Protein AF-A0A1B8YFR5-F1 (afdb_monomer_lite)

Structure (mmCIF, N/CA/C/O backbone):
data_AF-A0A1B8YFR5-F1
#
_entry.id   AF-A0A1B8YFR5-F1
#
loop_
_atom_site.group_PDB
_atom_site.id
_atom_site.type_symbol
_atom_site.label_atom_id
_atom_site.label_alt_id
_atom_site.label_comp_id
_atom_site.label_asym_id
_atom_site.label_entity_id
_atom_site.label_seq_id
_atom_site.pdbx_PDB_ins_code
_atom_site.Cartn_x
_atom_site.Cartn_y
_atom_site.Cartn_z
_atom_site.occupancy
_atom_site.B_iso_or_equiv
_atom_site.auth_seq_id
_atom_site.auth_comp_id
_atom_site.auth_asym_id
_atom_site.auth_atom_id
_atom_site.pdbx_PDB_model_num
ATOM 1 N N . MET A 1 1 ? -17.684 10.356 -17.862 1.00 58.19 1 MET A N 1
ATOM 2 C CA . MET A 1 1 ? -16.519 10.068 -17.006 1.00 58.19 1 MET A CA 1
ATOM 3 C C . MET A 1 1 ? -15.319 10.701 -17.670 1.00 58.19 1 MET A C 1
ATOM 5 O O . MET A 1 1 ? -15.170 10.519 -18.874 1.00 58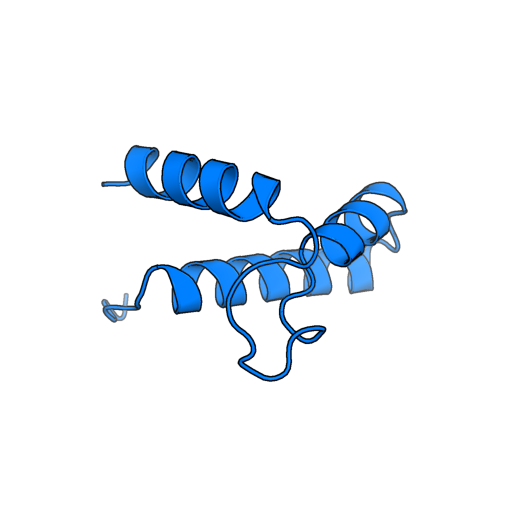.19 1 MET A O 1
ATOM 9 N N . ASP A 1 2 ? -14.528 11.469 -16.928 1.00 81.44 2 ASP A N 1
ATOM 10 C CA . ASP A 1 2 ? -13.272 12.004 -17.449 1.00 81.44 2 ASP A CA 1
ATOM 11 C C . ASP A 1 2 ? -12.282 10.852 -17.610 1.00 81.44 2 ASP A C 1
ATOM 13 O O . ASP A 1 2 ? -11.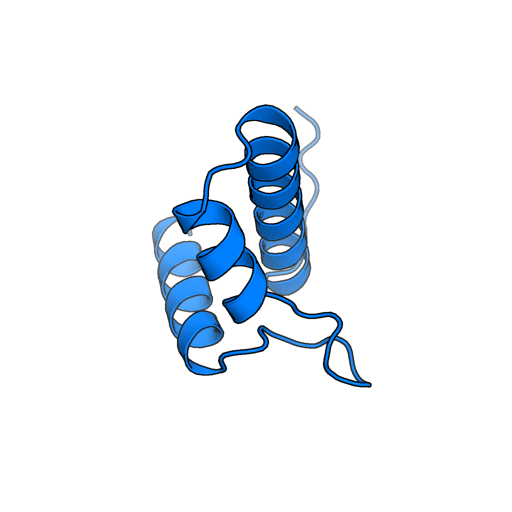900 10.213 -16.632 1.00 81.44 2 ASP A O 1
ATOM 17 N N . ASN A 1 3 ? -11.901 10.549 -18.851 1.00 83.00 3 ASN A N 1
ATOM 18 C CA . ASN A 1 3 ? -10.944 9.487 -19.134 1.00 83.00 3 ASN A CA 1
ATOM 19 C C . ASN A 1 3 ? -9.533 10.081 -19.152 1.00 83.00 3 ASN A C 1
ATOM 21 O O . ASN A 1 3 ? -9.053 10.548 -20.187 1.00 83.00 3 ASN A O 1
ATOM 25 N N . LYS A 1 4 ? -8.903 10.139 -17.977 1.00 88.62 4 LYS A N 1
ATOM 26 C CA . LYS A 1 4 ? -7.555 10.682 -17.805 1.00 88.62 4 LYS A CA 1
ATOM 27 C C . LYS A 1 4 ?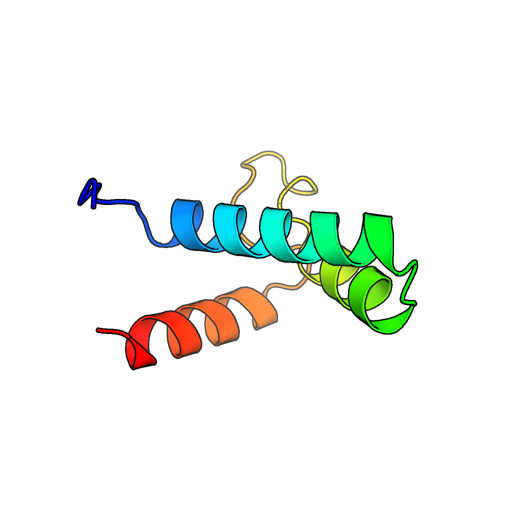 -6.550 9.537 -17.723 1.00 88.62 4 LYS A C 1
ATOM 29 O O . LYS A 1 4 ? -6.679 8.662 -16.875 1.00 88.62 4 LYS A O 1
ATOM 34 N N . MET A 1 5 ? -5.542 9.563 -18.591 1.00 91.69 5 MET A N 1
ATOM 35 C CA . MET A 1 5 ? -4.436 8.607 -18.535 1.00 91.69 5 MET A CA 1
ATOM 36 C C . MET A 1 5 ? -3.509 8.973 -17.375 1.00 91.69 5 MET A C 1
ATOM 38 O O . MET A 1 5 ? -3.079 10.123 -17.268 1.00 91.69 5 MET A O 1
ATOM 42 N N . ILE A 1 6 ? -3.206 7.993 -16.530 1.00 93.88 6 ILE A N 1
ATOM 43 C CA . ILE A 1 6 ? -2.270 8.112 -15.410 1.00 93.88 6 ILE A CA 1
ATOM 44 C C . ILE A 1 6 ? -1.183 7.044 -15.533 1.00 93.88 6 ILE A C 1
ATOM 46 O O . ILE A 1 6 ? -1.392 6.004 -16.160 1.00 93.88 6 ILE A O 1
ATOM 50 N N . THR A 1 7 ? -0.010 7.303 -14.962 1.00 94.19 7 THR A N 1
ATOM 51 C CA . THR A 1 7 ? 1.070 6.309 -14.892 1.00 94.19 7 THR A CA 1
ATOM 52 C C . THR A 1 7 ? 0.756 5.228 -13.853 1.00 94.19 7 THR A C 1
ATOM 54 O O . THR A 1 7 ? -0.075 5.422 -12.966 1.00 94.19 7 THR A O 1
ATOM 57 N N . ILE A 1 8 ? 1.459 4.092 -13.923 1.00 94.38 8 ILE A N 1
ATOM 58 C CA . ILE A 1 8 ? 1.365 3.008 -12.925 1.00 94.38 8 ILE A CA 1
ATOM 59 C C . ILE A 1 8 ? 1.650 3.527 -11.508 1.00 94.38 8 ILE A C 1
ATOM 61 O O . ILE A 1 8 ? 0.984 3.134 -10.554 1.00 94.38 8 ILE A O 1
ATOM 65 N N . GLU A 1 9 ? 2.609 4.440 -11.377 1.00 93.50 9 GLU A N 1
ATOM 66 C CA . GLU A 1 9 ? 2.965 5.085 -10.113 1.00 93.50 9 GLU A CA 1
ATOM 67 C C . GLU A 1 9 ? 1.866 6.035 -9.617 1.00 93.50 9 GLU A C 1
ATOM 69 O O . GLU A 1 9 ? 1.528 6.044 -8.438 1.00 93.50 9 GLU A O 1
ATOM 74 N N . GLN A 1 10 ? 1.249 6.813 -10.508 1.00 94.31 10 GLN A N 1
ATOM 75 C CA . GLN A 1 10 ? 0.114 7.660 -10.135 1.00 94.31 10 GLN A CA 1
ATOM 76 C C . GLN A 1 10 ? -1.092 6.825 -9.697 1.00 94.31 10 GLN A C 1
ATOM 78 O O . GLN A 1 10 ? -1.779 7.200 -8.751 1.00 94.31 10 GLN A O 1
ATOM 83 N N . ALA A 1 11 ? -1.331 5.686 -10.349 1.00 94.69 11 ALA A N 1
ATOM 84 C CA . ALA A 1 11 ? -2.362 4.741 -9.940 1.00 94.69 11 ALA A CA 1
ATOM 85 C C . ALA A 1 11 ? -2.048 4.121 -8.565 1.00 94.69 11 ALA A C 1
ATOM 87 O O . ALA A 1 11 ? -2.952 3.992 -7.742 1.00 94.69 11 ALA A O 1
ATOM 88 N N . TYR A 1 12 ? -0.774 3.821 -8.285 1.00 95.19 12 TYR A N 1
ATOM 89 C CA . TYR A 1 12 ? -0.325 3.361 -6.968 1.00 95.19 12 TYR A CA 1
ATOM 90 C C . TYR A 1 12 ? -0.619 4.404 -5.886 1.00 95.19 12 TYR A C 1
ATOM 92 O O . TYR A 1 12 ? -1.268 4.101 -4.889 1.00 95.19 12 TYR A O 1
ATOM 100 N N . LYS A 1 13 ? -0.215 5.659 -6.121 1.00 95.00 13 LYS A N 1
ATOM 101 C CA . LYS A 1 13 ? -0.462 6.785 -5.208 1.00 95.00 13 LYS A CA 1
ATOM 102 C C . LYS A 1 13 ? -1.957 7.017 -4.986 1.00 95.00 13 LYS A C 1
ATOM 104 O O . LYS A 1 13 ? -2.381 7.234 -3.858 1.00 95.00 13 LYS A O 1
ATOM 109 N N . ALA A 1 14 ? -2.773 6.919 -6.036 1.00 95.81 14 ALA A N 1
ATOM 110 C CA . ALA A 1 14 ? -4.226 7.029 -5.915 1.00 95.81 14 ALA A CA 1
ATOM 111 C C . ALA A 1 14 ? -4.818 5.927 -5.019 1.00 95.81 14 ALA A C 1
ATOM 113 O O . ALA A 1 14 ? -5.677 6.209 -4.187 1.00 95.81 14 ALA A O 1
ATOM 114 N N . MET A 1 15 ? -4.342 4.689 -5.163 1.00 96.06 15 MET A N 1
ATOM 115 C CA . MET A 1 15 ? -4.760 3.567 -4.324 1.00 96.06 15 MET A CA 1
ATOM 116 C C . MET A 1 15 ? -4.283 3.722 -2.871 1.00 96.06 15 MET A C 1
ATOM 118 O O . MET A 1 15 ? -5.072 3.477 -1.961 1.00 96.06 15 MET A O 1
ATOM 122 N N . PHE A 1 16 ? -3.061 4.214 -2.643 1.00 96.81 16 PHE A N 1
ATOM 123 C CA . PHE A 1 16 ? -2.570 4.554 -1.304 1.00 96.81 16 PHE A CA 1
ATOM 124 C C . PHE A 1 16 ? -3.494 5.567 -0.614 1.00 96.81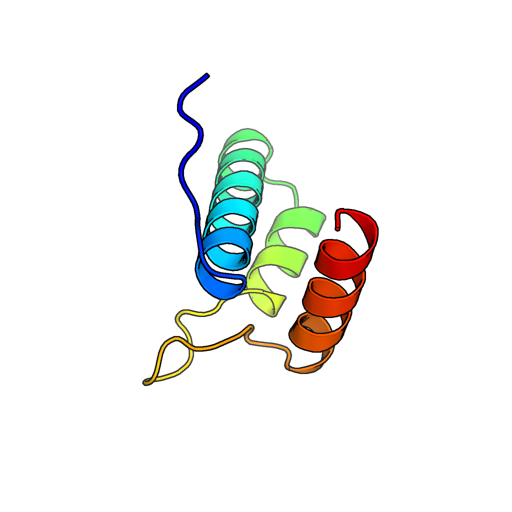 16 PHE A C 1
ATOM 126 O O . PHE A 1 16 ? -3.984 5.298 0.477 1.00 96.81 16 PHE A O 1
ATOM 133 N N . TYR A 1 17 ? -3.806 6.688 -1.275 1.00 97.75 17 TYR A N 1
ATOM 134 C CA . TYR A 1 17 ? -4.689 7.717 -0.709 1.00 97.75 17 TYR A CA 1
ATOM 135 C C . TYR A 1 17 ? -6.113 7.216 -0.456 1.00 97.75 17 TYR A C 1
ATOM 137 O O . TYR A 1 17 ? -6.765 7.642 0.494 1.00 97.75 17 TYR A O 1
ATOM 145 N N . PHE A 1 18 ? -6.603 6.300 -1.291 1.00 98.12 18 PHE A N 1
ATOM 146 C CA . PHE A 1 18 ? -7.891 5.659 -1.057 1.00 98.12 18 PHE A CA 1
ATOM 147 C C . PHE A 1 18 ? -7.881 4.840 0.244 1.00 98.12 18 PHE A C 1
ATOM 149 O O . PHE A 1 18 ? -8.783 4.985 1.064 1.00 98.12 18 PHE A O 1
ATOM 156 N N . LEU A 1 19 ? -6.846 4.025 0.467 1.00 98.00 19 LEU A N 1
ATOM 157 C CA . LEU A 1 19 ? -6.698 3.245 1.701 1.00 98.00 19 LEU A CA 1
ATOM 158 C C . LEU A 1 19 ? -6.426 4.126 2.927 1.00 98.00 19 LEU A C 1
ATOM 160 O O . LEU A 1 19 ? -6.928 3.830 4.009 1.00 98.00 19 LEU A O 1
ATOM 164 N N . GLU A 1 20 ? -5.675 5.216 2.765 1.00 98.00 20 GLU A N 1
ATOM 165 C CA . GLU A 1 20 ? -5.441 6.208 3.818 1.00 98.00 20 GLU A CA 1
ATOM 166 C C . GLU A 1 20 ? -6.761 6.808 4.302 1.00 98.00 20 GLU A C 1
ATOM 168 O O . GLU A 1 20 ? -7.026 6.821 5.504 1.00 98.00 20 GLU A O 1
ATOM 173 N N . HIS A 1 21 ? -7.639 7.200 3.377 1.00 98.50 21 HIS A N 1
ATOM 174 C CA . HIS A 1 21 ? -8.970 7.685 3.724 1.00 98.50 21 HIS A CA 1
ATOM 175 C C . HIS A 1 21 ? -9.792 6.639 4.499 1.00 98.50 21 HIS A C 1
ATOM 177 O O . HIS A 1 21 ? -10.407 6.955 5.519 1.00 98.50 21 HIS A O 1
ATOM 183 N N . GLU A 1 22 ? -9.771 5.375 4.070 1.00 98.56 22 GLU A N 1
ATOM 184 C CA . GLU A 1 22 ? -10.457 4.292 4.789 1.00 98.56 22 GLU A CA 1
ATOM 185 C C . GLU A 1 22 ? -9.879 4.073 6.196 1.00 98.56 22 GLU A C 1
ATOM 187 O O . GLU A 1 22 ? -10.626 3.866 7.159 1.00 98.56 22 GLU A O 1
ATOM 192 N N . TYR A 1 23 ? -8.559 4.175 6.363 1.00 98.50 23 TYR A N 1
ATOM 193 C CA . TYR A 1 23 ? -7.928 4.143 7.681 1.00 98.50 23 TYR A CA 1
ATOM 194 C C . TYR A 1 23 ? -8.353 5.333 8.545 1.00 98.50 23 TYR A C 1
ATOM 196 O O . TYR A 1 23 ? -8.625 5.170 9.735 1.00 98.50 23 TYR A O 1
ATOM 204 N N . GLU A 1 24 ? -8.460 6.534 7.977 1.00 98.19 24 GLU A N 1
ATOM 205 C CA . GLU A 1 24 ? -8.910 7.714 8.712 1.00 98.19 24 GLU A CA 1
ATOM 206 C C . GLU A 1 24 ? -10.311 7.536 9.300 1.00 98.19 24 GLU A C 1
ATOM 208 O O . GLU A 1 24 ? -10.533 7.932 10.450 1.00 98.19 24 GLU A O 1
ATOM 213 N N . LEU A 1 25 ? -11.212 6.908 8.540 1.00 98.50 25 LEU A N 1
ATOM 214 C CA . LEU A 1 25 ? -12.592 6.637 8.937 1.00 98.50 25 LEU A CA 1
ATOM 215 C C . LEU A 1 25 ? -12.710 5.500 9.955 1.00 98.50 25 LEU A C 1
ATOM 217 O O . LEU A 1 25 ? -13.501 5.587 10.894 1.00 98.50 25 LEU A O 1
ATOM 221 N N . THR A 1 26 ? -11.953 4.423 9.755 1.00 98.25 26 THR A N 1
ATOM 222 C CA . THR A 1 26 ? -12.145 3.165 10.494 1.00 98.25 26 THR A CA 1
ATOM 223 C C . THR A 1 26 ? -11.182 2.990 11.659 1.00 98.25 26 THR A C 1
ATOM 225 O O . THR A 1 26 ? -11.498 2.263 12.599 1.00 98.25 26 THR A O 1
ATOM 228 N N . LYS A 1 27 ? -10.007 3.627 11.593 1.00 97.75 27 LYS A N 1
ATOM 229 C CA . LYS A 1 27 ? -8.851 3.363 12.464 1.00 97.75 27 LYS A CA 1
ATOM 230 C C . LYS A 1 27 ? -8.486 1.876 12.520 1.00 97.75 27 LYS A C 1
ATOM 232 O O . LYS A 1 27 ? -8.080 1.376 13.561 1.00 97.75 27 LYS A O 1
ATOM 237 N N . SER A 1 28 ? -8.666 1.161 11.408 1.00 98.56 28 SER A N 1
ATOM 238 C CA . SER A 1 28 ? -8.333 -0.259 11.309 1.00 98.56 28 SER A CA 1
ATOM 239 C C . SER A 1 28 ? -6.821 -0.477 11.396 1.00 98.56 28 SER A C 1
ATOM 241 O O . SER A 1 28 ? -6.078 -0.001 10.538 1.00 98.56 28 SER A O 1
ATOM 243 N N . ASP A 1 29 ? -6.376 -1.244 12.393 1.00 98.00 29 ASP A N 1
ATOM 244 C CA . ASP A 1 29 ? -4.962 -1.604 12.564 1.00 98.00 29 ASP A CA 1
ATOM 245 C C . ASP A 1 29 ? -4.402 -2.349 11.343 1.00 98.00 29 ASP A C 1
ATOM 247 O O . ASP A 1 29 ? -3.265 -2.105 10.945 1.00 98.00 29 ASP A O 1
ATOM 251 N N . ASP A 1 30 ? -5.209 -3.200 10.699 1.00 98.19 30 ASP A N 1
ATOM 252 C CA . ASP A 1 30 ? -4.800 -3.939 9.500 1.00 98.19 30 ASP A CA 1
ATOM 253 C C . ASP A 1 30 ? -4.507 -2.991 8.328 1.00 98.19 30 ASP A C 1
ATOM 255 O O . ASP A 1 30 ? -3.492 -3.138 7.645 1.00 98.19 30 ASP A O 1
ATOM 259 N N . ILE A 1 31 ? -5.359 -1.977 8.119 1.00 98.06 31 ILE A N 1
ATOM 260 C CA . ILE A 1 31 ? -5.129 -0.961 7.081 1.00 98.06 31 ILE A CA 1
ATOM 261 C C . ILE A 1 31 ? -3.925 -0.092 7.458 1.00 98.06 31 ILE A C 1
ATOM 263 O O . ILE A 1 31 ? -3.098 0.201 6.600 1.00 98.06 31 ILE A O 1
ATOM 267 N N . GLY A 1 32 ? -3.782 0.281 8.732 1.00 97.88 32 GLY A N 1
ATOM 268 C CA . GLY A 1 32 ? -2.629 1.047 9.208 1.00 97.88 32 GLY A CA 1
ATOM 269 C C . GLY A 1 32 ? -1.300 0.312 8.998 1.00 97.88 32 GLY A C 1
ATOM 270 O O . GLY A 1 32 ? -0.330 0.908 8.533 1.00 97.88 32 GLY A O 1
ATOM 271 N N . CYS A 1 33 ? -1.261 -0.993 9.281 1.00 97.25 33 CYS A N 1
ATOM 272 C CA . CYS A 1 33 ? -0.089 -1.833 9.044 1.00 97.25 33 CYS A CA 1
ATOM 273 C C . CYS A 1 33 ? 0.247 -1.911 7.550 1.00 97.25 33 CYS A C 1
ATOM 275 O O . CYS A 1 33 ? 1.397 -1.699 7.165 1.00 97.25 33 CYS A O 1
ATOM 277 N N . LEU A 1 34 ? -0.771 -2.130 6.712 1.00 97.06 34 LEU A N 1
ATOM 278 C CA . LEU A 1 34 ? -0.629 -2.147 5.261 1.00 97.06 34 LEU A CA 1
ATOM 279 C C . LEU A 1 34 ? -0.083 -0.811 4.729 1.00 97.06 34 LEU A C 1
ATOM 281 O O . LEU A 1 34 ? 0.900 -0.807 3.995 1.00 97.06 34 LEU A O 1
ATOM 285 N N . LEU A 1 35 ? -0.661 0.321 5.141 1.00 97.25 35 LEU A N 1
ATOM 286 C CA . LEU A 1 35 ? -0.207 1.658 4.745 1.00 97.25 35 LEU A CA 1
ATOM 287 C C . LEU A 1 35 ? 1.254 1.907 5.123 1.00 97.25 35 LEU A C 1
ATOM 289 O O . LEU A 1 35 ? 1.987 2.482 4.325 1.00 97.25 35 LEU A O 1
ATOM 293 N N . GLY A 1 36 ? 1.698 1.425 6.287 1.00 95.81 36 GLY A N 1
ATOM 294 C CA . GLY A 1 36 ? 3.101 1.508 6.693 1.00 95.81 36 GLY A CA 1
ATOM 295 C C . GLY A 1 36 ? 4.050 0.791 5.727 1.00 95.81 36 GLY A C 1
ATOM 296 O O . GLY A 1 36 ? 5.082 1.344 5.359 1.00 95.81 36 GLY A O 1
ATOM 297 N N . SER A 1 37 ? 3.692 -0.409 5.262 1.00 95.62 37 SER A N 1
ATOM 298 C CA . SER A 1 37 ? 4.471 -1.138 4.246 1.00 95.62 37 SER A CA 1
ATOM 299 C C . SER A 1 37 ? 4.397 -0.493 2.857 1.00 95.62 37 SER A C 1
ATOM 301 O O . SER A 1 37 ? 5.314 -0.631 2.049 1.00 95.62 37 SER A O 1
ATOM 303 N N . MET A 1 38 ? 3.311 0.225 2.577 1.00 95.50 38 MET A N 1
ATOM 304 C CA . MET A 1 38 ? 3.053 0.870 1.291 1.00 95.50 38 MET A CA 1
ATOM 305 C C . MET A 1 38 ? 3.591 2.296 1.182 1.00 95.50 38 MET A C 1
ATOM 307 O O . MET A 1 38 ? 3.558 2.863 0.085 1.00 95.50 38 MET A O 1
ATOM 311 N N . ASP A 1 39 ? 4.049 2.886 2.283 1.00 94.56 39 ASP A N 1
ATOM 312 C CA . ASP A 1 39 ? 4.451 4.285 2.332 1.00 94.56 39 ASP A CA 1
ATOM 313 C C . ASP A 1 39 ? 5.568 4.564 1.320 1.00 94.56 39 ASP A C 1
ATOM 315 O O . ASP A 1 39 ? 6.669 4.027 1.406 1.00 94.56 39 ASP A O 1
ATOM 319 N N . TRP A 1 40 ? 5.261 5.391 0.326 1.00 91.12 40 TRP A N 1
ATOM 320 C CA . TRP A 1 40 ? 6.182 5.762 -0.744 1.00 91.12 40 TRP A CA 1
ATOM 321 C C . TRP A 1 40 ? 6.970 7.032 -0.429 1.00 91.12 40 TRP A C 1
ATOM 323 O O . TRP A 1 40 ? 7.852 7.420 -1.191 1.00 91.12 40 TRP A O 1
ATOM 333 N N . THR A 1 41 ? 6.646 7.705 0.677 1.00 90.06 41 THR A N 1
ATOM 334 C CA . THR A 1 41 ? 7.271 8.971 1.076 1.00 90.06 41 THR A CA 1
ATOM 335 C C . THR A 1 41 ? 8.589 8.774 1.821 1.00 90.06 41 THR A C 1
ATOM 337 O O . THR A 1 41 ? 9.306 9.743 2.065 1.00 90.06 41 THR A O 1
ATOM 340 N N . ILE A 1 42 ? 8.936 7.528 2.158 1.00 87.50 42 ILE A N 1
ATOM 341 C CA . ILE A 1 42 ? 10.134 7.210 2.939 1.00 87.50 42 ILE A CA 1
ATOM 342 C C . ILE A 1 42 ? 11.440 7.309 2.137 1.00 87.50 42 ILE A C 1
ATOM 344 O O . ILE A 1 42 ? 12.517 7.368 2.731 1.00 87.50 42 ILE A O 1
ATOM 348 N N . TRP A 1 43 ? 11.355 7.306 0.805 1.00 82.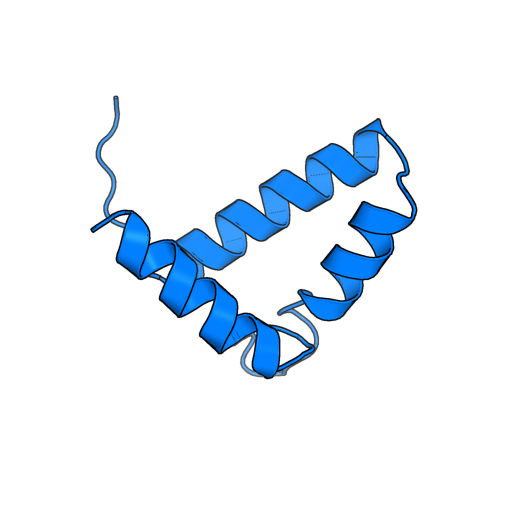69 43 TRP A N 1
ATOM 349 C CA . TRP A 1 43 ? 12.505 7.369 -0.094 1.00 82.69 43 TRP A CA 1
ATOM 350 C C . TRP A 1 43 ? 12.678 8.783 -0.653 1.00 82.69 43 TRP A C 1
ATOM 352 O O . TRP A 1 43 ? 11.703 9.440 -1.025 1.00 82.69 43 TRP A O 1
ATOM 362 N N . ASP A 1 44 ? 13.929 9.232 -0.780 1.00 79.62 44 ASP A N 1
ATOM 363 C CA . ASP A 1 44 ? 14.268 10.571 -1.292 1.00 79.62 44 ASP A CA 1
ATOM 364 C C . ASP A 1 44 ? 13.778 10.809 -2.732 1.00 79.62 44 ASP A C 1
ATOM 366 O O . ASP A 1 44 ? 13.520 11.947 -3.126 1.00 79.62 44 ASP A O 1
ATOM 370 N N . ASP A 1 45 ? 13.641 9.746 -3.528 1.00 80.62 45 ASP A N 1
ATOM 371 C CA . ASP A 1 45 ? 13.094 9.805 -4.885 1.00 80.62 45 ASP A CA 1
ATOM 372 C C . ASP A 1 45 ? 11.564 9.680 -4.924 1.00 80.62 45 ASP A C 1
ATOM 374 O O . ASP A 1 45 ? 10.955 9.978 -5.954 1.00 80.62 45 ASP A O 1
ATOM 378 N N . SER A 1 46 ? 10.933 9.313 -3.802 1.00 75.00 46 SER A N 1
ATOM 379 C CA . SER A 1 46 ? 9.494 9.077 -3.687 1.00 75.00 46 SER A CA 1
ATOM 380 C C . SER A 1 46 ? 8.957 8.023 -4.670 1.00 75.00 46 SER A C 1
ATOM 382 O O . SER A 1 46 ? 7.812 8.129 -5.142 1.00 75.00 46 SER A O 1
ATOM 384 N N . ILE A 1 47 ? 9.790 7.031 -5.010 1.00 77.44 47 ILE A N 1
ATOM 385 C CA . ILE A 1 47 ? 9.467 5.962 -5.957 1.00 77.44 47 ILE A CA 1
ATOM 386 C C . ILE A 1 47 ? 9.266 4.644 -5.210 1.00 77.44 47 ILE A C 1
ATOM 388 O O . ILE A 1 47 ? 10.177 4.099 -4.597 1.00 77.44 47 ILE A O 1
ATOM 392 N N . GLY A 1 48 ? 8.070 4.078 -5.367 1.00 81.00 48 GLY A N 1
ATOM 393 C CA . GLY A 1 48 ? 7.743 2.748 -4.863 1.00 81.00 48 GLY A CA 1
ATOM 394 C C . GLY A 1 48 ? 7.484 2.685 -3.348 1.00 81.00 48 GLY A C 1
ATOM 395 O O . GLY A 1 48 ? 7.673 3.668 -2.640 1.00 81.00 48 GLY A O 1
ATOM 396 N N . PRO A 1 49 ? 6.974 1.543 -2.862 1.00 91.81 49 PRO A N 1
ATOM 397 C CA . PRO A 1 49 ? 6.637 1.294 -1.457 1.00 91.81 49 PRO A CA 1
ATOM 398 C C . PRO A 1 49 ? 7.851 1.226 -0.528 1.00 91.81 49 PRO A C 1
ATOM 400 O O . PRO A 1 49 ? 8.978 0.966 -0.958 1.00 91.81 49 PRO A O 1
ATOM 403 N N . ALA A 1 50 ? 7.585 1.337 0.774 1.00 90.38 50 ALA A N 1
ATOM 404 C CA . ALA A 1 50 ? 8.552 1.047 1.822 1.00 90.38 50 ALA A CA 1
ATOM 405 C C . ALA A 1 50 ? 9.027 -0.413 1.805 1.00 90.38 50 ALA A C 1
ATOM 407 O O . ALA A 1 50 ? 10.215 -0.678 1.993 1.00 90.38 50 ALA A O 1
ATOM 408 N N . ASP A 1 51 ? 8.115 -1.354 1.551 1.00 91.88 51 ASP A N 1
ATOM 409 C CA . ASP A 1 51 ? 8.431 -2.755 1.281 1.00 91.88 51 ASP A CA 1
ATOM 410 C C . ASP A 1 51 ? 8.545 -2.999 -0.236 1.00 91.88 51 ASP A C 1
ATOM 412 O O . ASP A 1 51 ? 7.521 -3.033 -0.927 1.00 91.88 51 ASP A O 1
ATOM 416 N N . PRO A 1 52 ? 9.755 -3.242 -0.780 1.00 89.19 52 PRO A N 1
ATOM 417 C CA . PRO A 1 52 ? 9.954 -3.451 -2.212 1.00 89.19 52 PRO A CA 1
ATOM 418 C C . PRO A 1 52 ? 9.122 -4.593 -2.810 1.00 89.19 52 PRO A C 1
ATOM 420 O O . PRO A 1 52 ? 8.783 -4.535 -3.993 1.00 89.19 52 PRO A O 1
ATOM 423 N N . ALA A 1 53 ? 8.769 -5.621 -2.025 1.00 92.88 53 ALA A N 1
ATOM 424 C CA . ALA A 1 53 ? 7.966 -6.743 -2.514 1.00 92.88 53 ALA A CA 1
ATOM 425 C C . ALA A 1 53 ? 6.559 -6.297 -2.948 1.00 92.88 53 ALA A C 1
ATOM 427 O O . ALA A 1 53 ? 6.011 -6.817 -3.921 1.00 92.88 53 ALA A O 1
ATOM 428 N N . MET A 1 54 ? 6.016 -5.264 -2.298 1.00 93.94 54 MET A N 1
ATOM 429 C CA . MET A 1 54 ? 4.696 -4.725 -2.621 1.00 93.94 54 MET A CA 1
ATOM 430 C C . MET A 1 54 ? 4.636 -4.063 -3.999 1.00 93.94 54 MET A C 1
ATOM 432 O O . MET A 1 54 ? 3.551 -3.930 -4.570 1.00 93.94 54 MET A O 1
ATOM 436 N N . TRP A 1 55 ? 5.776 -3.654 -4.564 1.00 94.50 55 TRP A N 1
ATOM 437 C CA . TRP A 1 55 ? 5.794 -3.085 -5.908 1.00 94.50 55 TRP A CA 1
ATOM 438 C C . TRP A 1 55 ? 5.477 -4.146 -6.960 1.00 94.50 55 TRP A C 1
ATOM 440 O O . TRP A 1 55 ? 4.677 -3.905 -7.860 1.00 94.50 55 TRP A O 1
ATOM 450 N N . GLU A 1 56 ? 6.039 -5.345 -6.814 1.00 94.94 56 GLU A N 1
ATOM 451 C CA . GLU A 1 56 ? 5.748 -6.468 -7.706 1.00 94.94 56 GLU A CA 1
ATOM 452 C C . GLU A 1 56 ? 4.282 -6.908 -7.589 1.00 94.94 56 GLU A C 1
ATOM 454 O O . GLU A 1 56 ? 3.619 -7.136 -8.606 1.00 94.94 56 GLU A O 1
ATOM 459 N N . ASP A 1 57 ? 3.735 -6.934 -6.369 1.00 95.44 57 ASP A N 1
ATOM 460 C CA . ASP A 1 57 ? 2.312 -7.209 -6.140 1.00 95.44 57 ASP A CA 1
ATOM 461 C C . ASP A 1 57 ? 1.412 -6.150 -6.794 1.00 95.44 57 ASP A C 1
ATOM 463 O O . ASP A 1 57 ? 0.402 -6.483 -7.428 1.00 95.44 57 ASP A O 1
ATOM 467 N N . TRP A 1 58 ? 1.797 -4.872 -6.717 1.00 95.38 58 TRP A N 1
ATOM 468 C CA . TRP A 1 58 ? 1.099 -3.787 -7.401 1.00 95.38 58 TRP A CA 1
ATOM 469 C C . TRP A 1 58 ? 1.133 -3.945 -8.926 1.00 95.38 58 TRP A C 1
ATOM 471 O O . TRP A 1 58 ? 0.091 -3.867 -9.581 1.00 95.38 58 TRP A O 1
ATOM 481 N N . LEU A 1 59 ? 2.305 -4.218 -9.508 1.00 95.69 59 LEU A N 1
ATOM 482 C CA . LEU A 1 59 ? 2.445 -4.459 -10.947 1.00 95.69 59 LEU A CA 1
ATOM 483 C C . LEU A 1 59 ? 1.595 -5.654 -11.401 1.00 95.69 59 LEU A C 1
ATOM 485 O O . LEU A 1 59 ? 0.947 -5.598 -12.453 1.00 95.69 59 LEU A O 1
ATOM 489 N N . ALA A 1 60 ? 1.541 -6.716 -10.594 1.00 97.00 60 ALA A N 1
ATOM 490 C CA . ALA A 1 60 ? 0.681 -7.865 -10.842 1.00 97.00 60 ALA A CA 1
ATOM 491 C C . ALA A 1 60 ? -0.812 -7.494 -10.785 1.00 97.00 60 ALA A C 1
ATOM 493 O O . ALA A 1 60 ? -1.583 -7.973 -11.622 1.00 97.00 60 ALA A O 1
ATOM 494 N N . ALA A 1 61 ? -1.225 -6.633 -9.850 1.00 96.69 61 ALA A N 1
ATOM 495 C CA . ALA A 1 61 ? -2.595 -6.133 -9.757 1.00 96.69 61 ALA A CA 1
ATOM 496 C C . ALA A 1 61 ? -2.976 -5.276 -10.974 1.00 96.69 61 ALA A C 1
ATOM 498 O O . ALA A 1 61 ? -4.003 -5.537 -11.601 1.00 96.69 61 ALA A O 1
ATOM 499 N N . VAL A 1 62 ? -2.121 -4.329 -11.376 1.00 96.19 62 VAL A N 1
ATOM 500 C CA . VAL A 1 62 ? -2.328 -3.496 -12.573 1.00 96.19 62 VAL A CA 1
ATOM 501 C C . VAL A 1 62 ? -2.486 -4.367 -13.816 1.00 96.19 62 VAL A C 1
ATOM 503 O O . VAL A 1 62 ? -3.436 -4.185 -14.576 1.00 96.19 62 VAL A O 1
ATOM 506 N N . LYS A 1 63 ? -1.632 -5.383 -13.989 1.00 96.75 63 LYS A N 1
ATOM 507 C CA . LYS A 1 63 ? -1.706 -6.314 -15.125 1.00 96.75 63 LYS A CA 1
ATOM 508 C C . LYS A 1 63 ? -3.042 -7.060 -15.227 1.00 96.75 63 LYS A C 1
ATOM 510 O O . LYS A 1 63 ? -3.415 -7.454 -16.323 1.00 96.75 63 LYS A O 1
ATOM 515 N N . ARG A 1 64 ? -3.773 -7.260 -14.124 1.00 96.50 64 ARG A N 1
ATOM 516 C CA . ARG A 1 64 ? -5.109 -7.895 -14.146 1.00 96.50 64 ARG A CA 1
ATOM 517 C C . ARG A 1 64 ? -6.210 -6.979 -14.687 1.00 96.50 64 ARG A C 1
ATOM 519 O O . ARG A 1 64 ? -7.309 -7.461 -14.940 1.00 96.50 64 ARG A O 1
ATOM 526 N N . THR A 1 65 ? -5.936 -5.683 -14.810 1.00 90.25 65 THR A N 1
ATOM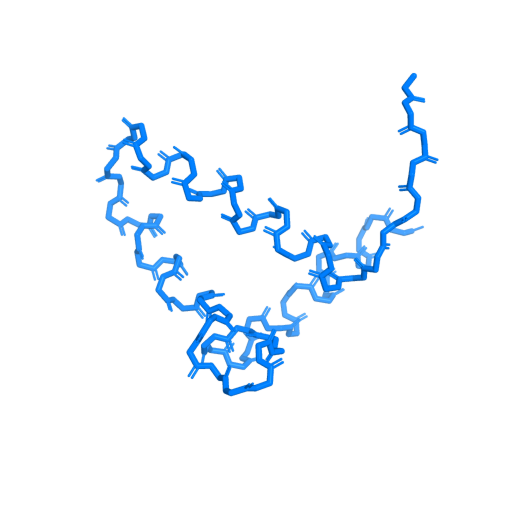 527 C CA . THR A 1 65 ? -6.898 -4.658 -15.249 1.00 90.25 65 THR A CA 1
ATOM 528 C C . THR A 1 65 ? -6.655 -4.153 -16.672 1.00 90.25 65 THR A C 1
ATOM 530 O O . THR A 1 65 ? -7.467 -3.384 -17.182 1.00 90.25 65 THR A O 1
ATOM 533 N N . LEU A 1 66 ? -5.551 -4.584 -17.293 1.00 86.50 66 LEU A N 1
ATOM 534 C CA . LEU A 1 66 ? -5.178 -4.307 -18.683 1.00 86.50 66 LEU A CA 1
ATOM 535 C C . LEU A 1 66 ? -5.693 -5.414 -19.609 1.00 86.50 66 LEU A C 1
ATOM 537 O O . LEU A 1 66 ? -6.111 -5.068 -20.735 1.00 86.50 66 LEU A O 1
#

Sequence (66 aa):
MDNKMITIEQAYKAMFYFLEHEYELTKSDDIGCLLGSMDWTIWDDSIGPADPAMWEDWLAAVKRTL

Foldseek 3Di:
DPPDDDDLQVVLVVVLVVLVVVCVVPVDPVSVVVSQQFQQPPDPVSDTGVNNVVVVVSVVVVVVVD

Radius of gyration: 12.57 Å; chains: 1; bounding box: 31×20×32 Å

Secondary structure (DSSP, 8-state):
-------HHHHHHHHHHHHHHHHHHH--HHHHHHHHHH--TTSTT--S-SSTHHHHHHHHHHHTT-

pLDDT: mean 92.75, std 7.15, range [58.19, 98.56]

Organism: NCBI:txid1851568